Protein AF-A0A7C5XVU4-F1 (afdb_monomer_lite)

Structure (mmCIF, N/CA/C/O backbone):
data_AF-A0A7C5XVU4-F1
#
_entry.id   AF-A0A7C5XVU4-F1
#
loop_
_atom_site.group_PDB
_atom_site.id
_atom_site.type_symbol
_atom_site.label_atom_id
_atom_site.label_alt_id
_atom_site.label_comp_id
_atom_site.label_asym_id
_atom_site.label_entity_id
_atom_site.label_seq_id
_atom_site.pdbx_PDB_ins_code
_atom_site.Cartn_x
_atom_site.Cartn_y
_atom_site.Cartn_z
_atom_site.occupancy
_atom_site.B_iso_or_equiv
_atom_site.auth_seq_id
_atom_site.auth_comp_id
_atom_site.auth_asym_id
_atom_site.auth_atom_id
_atom_site.pdbx_PDB_model_num
ATOM 1 N N . MET A 1 1 ? 13.173 11.908 -59.881 1.00 44.28 1 MET A N 1
ATOM 2 C CA . MET A 1 1 ? 13.482 10.871 -58.874 1.00 44.28 1 MET A CA 1
ATOM 3 C C . MET A 1 1 ? 14.890 11.148 -58.358 1.00 44.28 1 MET A C 1
ATOM 5 O O . MET A 1 1 ? 15.838 10.911 -59.090 1.00 44.28 1 MET A O 1
ATOM 9 N N . LYS A 1 2 ? 15.032 11.804 -57.198 1.00 42.97 2 LYS A N 1
ATOM 10 C CA . LYS A 1 2 ? 16.342 12.150 -56.614 1.00 42.97 2 LYS A CA 1
ATOM 11 C C . LYS A 1 2 ? 16.671 11.102 -55.553 1.00 42.97 2 LYS A C 1
ATOM 13 O O . LYS A 1 2 ? 15.912 10.955 -54.602 1.00 42.97 2 LYS A O 1
ATOM 18 N N . ALA A 1 3 ? 17.747 10.350 -55.772 1.00 52.28 3 ALA A N 1
ATOM 19 C CA . ALA A 1 3 ? 18.236 9.349 -54.834 1.00 52.28 3 ALA A CA 1
ATOM 20 C C . ALA A 1 3 ? 18.802 10.049 -53.590 1.00 52.28 3 ALA A C 1
ATOM 22 O O . ALA A 1 3 ? 19.653 10.932 -53.706 1.00 52.28 3 ALA A O 1
ATOM 23 N N . ILE A 1 4 ? 18.299 9.674 -52.415 1.00 57.03 4 ILE A N 1
ATOM 24 C CA . ILE A 1 4 ? 18.826 10.118 -51.122 1.00 57.03 4 ILE A CA 1
ATOM 25 C C . ILE A 1 4 ? 20.087 9.283 -50.849 1.00 57.03 4 ILE A C 1
ATOM 27 O O . ILE A 1 4 ? 20.014 8.055 -50.933 1.00 57.03 4 ILE A O 1
ATOM 31 N N . PRO A 1 5 ? 21.253 9.898 -50.585 1.00 55.88 5 PRO A N 1
ATOM 32 C CA . PRO A 1 5 ? 22.498 9.160 -50.429 1.00 55.88 5 PRO A CA 1
ATOM 33 C C . PRO A 1 5 ? 22.476 8.326 -49.143 1.00 55.88 5 PRO A C 1
ATOM 35 O O . PRO A 1 5 ? 22.124 8.817 -48.071 1.00 55.88 5 PRO A O 1
ATOM 38 N N . LEU A 1 6 ? 22.900 7.065 -49.261 1.00 55.28 6 LEU A N 1
ATOM 39 C CA . LEU A 1 6 ? 22.952 6.053 -48.196 1.00 55.28 6 LEU A CA 1
ATOM 40 C C . LEU A 1 6 ? 23.707 6.524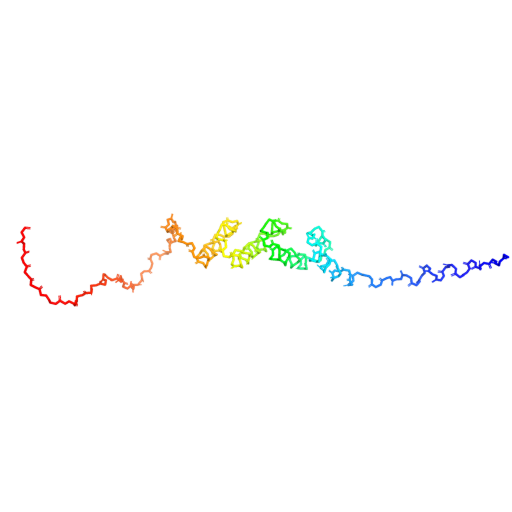 -46.930 1.00 55.28 6 LEU A C 1
ATOM 42 O O . LEU A 1 6 ? 23.483 6.010 -45.840 1.00 55.28 6 LEU A O 1
ATOM 46 N N . SER A 1 7 ? 24.572 7.536 -47.056 1.00 56.00 7 SER A N 1
ATOM 47 C CA . SER A 1 7 ? 25.318 8.155 -45.954 1.00 56.00 7 SER A CA 1
ATOM 48 C C . SER A 1 7 ? 24.452 8.981 -44.994 1.00 56.00 7 SER A C 1
ATOM 50 O O . SER A 1 7 ? 24.791 9.089 -43.819 1.00 56.00 7 SER A O 1
ATOM 52 N N . LEU A 1 8 ? 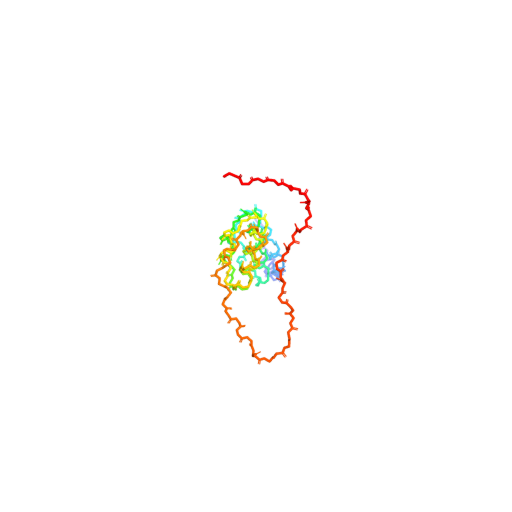23.322 9.528 -45.454 1.00 54.75 8 LEU A N 1
ATOM 53 C CA . LEU A 1 8 ? 22.393 10.306 -44.620 1.00 54.75 8 LEU A CA 1
ATOM 54 C C . LEU A 1 8 ? 21.471 9.415 -43.772 1.00 54.75 8 LEU A C 1
ATOM 56 O O . LEU A 1 8 ? 20.952 9.872 -42.759 1.00 54.75 8 LEU A O 1
ATOM 60 N N . ALA A 1 9 ? 21.308 8.140 -44.140 1.00 56.47 9 ALA A N 1
ATOM 61 C CA . ALA A 1 9 ? 20.494 7.179 -43.393 1.00 56.47 9 ALA A CA 1
ATOM 62 C C . ALA A 1 9 ? 21.191 6.660 -42.118 1.00 56.47 9 ALA A C 1
ATOM 64 O O . ALA A 1 9 ? 20.527 6.352 -41.133 1.00 56.47 9 ALA A O 1
ATOM 65 N N . LEU A 1 10 ? 22.529 6.605 -42.106 1.00 54.81 10 LEU A N 1
ATOM 66 C CA . LEU A 1 10 ? 23.313 6.103 -40.967 1.00 54.81 10 LEU A CA 1
ATOM 67 C C . LEU A 1 10 ? 23.481 7.128 -39.832 1.00 54.81 10 LEU A C 1
ATOM 69 O O . LEU A 1 10 ? 23.612 6.731 -38.678 1.00 54.81 10 LEU A O 1
ATOM 73 N N . LEU A 1 11 ? 23.409 8.433 -40.121 1.00 54.81 11 LEU A N 1
ATOM 74 C CA . LEU A 1 11 ? 23.437 9.483 -39.088 1.00 54.81 11 LEU A CA 1
ATOM 75 C C . LEU A 1 11 ? 22.157 9.521 -38.239 1.00 54.81 11 LEU A C 1
ATOM 77 O O . LEU A 1 11 ? 22.198 9.955 -37.093 1.00 54.81 11 LEU A O 1
ATOM 81 N N . VAL A 1 12 ? 21.042 9.014 -38.770 1.00 55.84 12 VAL A N 1
ATOM 82 C CA . VAL A 1 12 ? 19.784 8.858 -38.022 1.00 55.84 12 VAL A CA 1
ATOM 83 C C . VAL A 1 12 ? 19.849 7.658 -37.067 1.00 55.84 12 VAL A C 1
ATOM 85 O O . VAL A 1 12 ? 19.152 7.639 -36.061 1.00 55.84 12 VAL A O 1
ATOM 88 N N . PHE A 1 13 ? 20.730 6.686 -37.328 1.00 53.28 13 PHE A N 1
ATOM 89 C CA . PHE A 1 13 ? 20.858 5.477 -36.510 1.00 53.28 13 PHE A CA 1
ATOM 90 C C . PHE A 1 13 ? 21.720 5.659 -35.249 1.00 53.28 13 PHE A C 1
ATOM 92 O O . PHE A 1 13 ? 21.513 4.942 -34.278 1.00 53.28 13 PHE A O 1
ATOM 99 N N . PHE A 1 14 ? 22.658 6.616 -35.230 1.00 55.28 14 PHE A N 1
ATOM 100 C CA . PHE A 1 14 ? 23.590 6.812 -34.102 1.00 55.28 14 PHE A CA 1
ATOM 101 C C . PHE A 1 14 ? 23.331 8.068 -33.252 1.00 55.28 14 PHE A C 1
ATOM 103 O O . PHE A 1 14 ? 24.005 8.260 -32.244 1.00 55.28 14 PHE A O 1
ATOM 110 N N . ALA A 1 15 ? 22.350 8.904 -33.608 1.00 51.75 15 ALA A N 1
ATOM 111 C CA . ALA A 1 15 ? 21.867 9.983 -32.737 1.00 51.75 15 ALA A CA 1
ATOM 112 C C . ALA A 1 15 ? 20.716 9.539 -31.810 1.00 51.75 15 ALA A C 1
ATOM 114 O O . ALA A 1 15 ? 20.287 10.305 -30.952 1.00 51.75 15 ALA A O 1
ATOM 115 N N . GLY A 1 16 ? 20.230 8.303 -31.956 1.00 55.78 16 GLY A N 1
ATOM 116 C CA . GLY A 1 16 ? 19.210 7.704 -31.096 1.00 55.78 16 GLY A CA 1
ATOM 117 C C . GLY A 1 16 ? 19.789 7.050 -29.840 1.00 55.78 16 GLY A C 1
ATOM 118 O O . GLY A 1 16 ? 19.481 5.897 -29.571 1.00 55.78 16 GLY A O 1
ATOM 119 N N . CYS A 1 17 ? 20.638 7.745 -29.080 1.00 52.94 17 CYS A N 1
ATOM 120 C CA . CYS A 1 17 ? 20.795 7.422 -27.660 1.00 52.94 17 CYS A CA 1
ATOM 121 C C . CYS A 1 17 ? 19.643 8.121 -26.946 1.00 52.94 17 CYS A C 1
ATOM 123 O O . CYS A 1 17 ? 19.723 9.316 -26.656 1.00 52.94 17 CYS A O 1
ATOM 125 N N . THR A 1 18 ? 18.533 7.414 -26.766 1.00 53.50 18 THR A N 1
ATOM 126 C CA . THR A 1 18 ? 17.349 7.996 -26.157 1.00 53.50 18 THR A CA 1
ATOM 127 C C . THR A 1 18 ? 17.584 8.240 -24.669 1.00 53.50 18 THR A C 1
ATOM 129 O O . THR A 1 18 ? 17.989 7.362 -23.913 1.00 53.50 18 THR A O 1
ATOM 132 N N . ALA A 1 19 ? 17.332 9.476 -24.245 1.00 53.28 19 ALA A N 1
ATOM 133 C CA . ALA A 1 19 ? 17.227 9.885 -22.849 1.00 53.28 19 ALA A CA 1
ATOM 134 C C . ALA A 1 19 ? 15.878 9.435 -22.236 1.00 53.28 19 ALA A C 1
ATOM 136 O O . ALA A 1 19 ? 15.245 10.191 -21.508 1.00 53.28 19 ALA A O 1
ATOM 137 N N . GLU A 1 20 ? 15.389 8.238 -22.575 1.00 55.12 20 GLU A N 1
ATOM 138 C CA . GLU A 1 20 ? 13.983 7.854 -22.364 1.00 55.12 20 GLU A CA 1
ATOM 139 C C . GLU A 1 20 ? 13.689 7.258 -20.977 1.00 55.12 20 GLU A C 1
ATOM 141 O O . GLU A 1 20 ? 12.578 7.408 -20.483 1.00 55.12 20 GLU A O 1
ATOM 146 N N . ASP A 1 21 ? 14.646 6.652 -20.271 1.00 53.62 21 ASP A N 1
ATOM 147 C CA . ASP A 1 21 ? 14.307 5.866 -19.069 1.00 53.62 21 ASP A CA 1
ATOM 148 C C . ASP A 1 21 ? 13.842 6.696 -17.855 1.00 53.62 21 ASP A C 1
ATOM 150 O O . ASP A 1 21 ? 13.078 6.202 -17.023 1.00 53.62 21 ASP A O 1
ATOM 154 N N . PHE A 1 22 ? 14.246 7.967 -17.737 1.00 51.94 22 PHE A N 1
ATOM 155 C CA . PHE A 1 22 ? 13.903 8.792 -16.565 1.00 51.94 22 PHE A CA 1
ATOM 156 C C . PHE A 1 22 ? 12.583 9.570 -16.721 1.00 51.94 22 PHE A C 1
ATOM 158 O O . PHE A 1 22 ? 11.895 9.818 -15.730 1.00 51.94 22 PHE A O 1
ATOM 165 N N . GLU A 1 23 ? 12.178 9.911 -17.950 1.00 56.97 23 GLU A N 1
ATOM 166 C CA . GLU A 1 23 ? 10.875 10.544 -18.229 1.00 56.97 23 GLU A CA 1
ATOM 167 C C . GLU A 1 23 ? 9.714 9.532 -18.187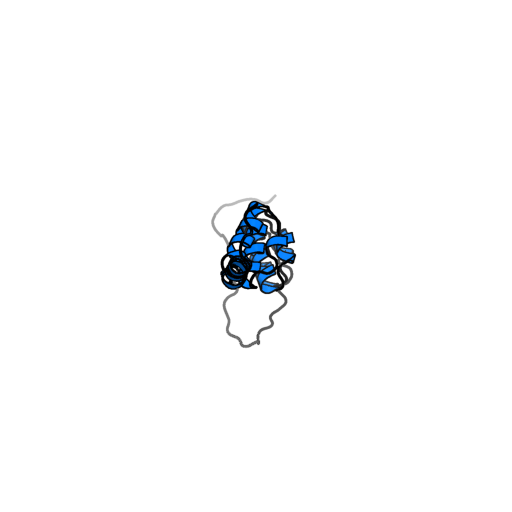 1.00 56.97 23 GLU A C 1
ATOM 169 O O . GLU A 1 23 ? 8.569 9.888 -17.884 1.00 56.97 23 GLU A O 1
ATOM 174 N N . ASN A 1 24 ? 10.011 8.252 -18.418 1.00 62.22 24 ASN A N 1
ATOM 175 C CA . ASN A 1 24 ? 9.007 7.201 -18.557 1.00 62.22 24 ASN A CA 1
ATOM 176 C C . ASN A 1 24 ? 8.262 6.874 -17.255 1.00 62.22 24 ASN A C 1
ATOM 178 O O . ASN A 1 24 ? 7.045 6.694 -17.295 1.00 62.22 24 ASN A O 1
ATOM 182 N N . ASN A 1 25 ? 8.933 6.857 -16.096 1.00 70.12 25 ASN A N 1
ATOM 183 C CA . ASN A 1 25 ? 8.276 6.528 -14.821 1.00 70.12 25 ASN A CA 1
ATOM 184 C C . ASN A 1 25 ? 7.233 7.579 -14.417 1.00 70.12 25 ASN A C 1
ATOM 186 O O . ASN A 1 25 ? 6.136 7.229 -13.986 1.00 70.12 25 ASN A O 1
ATOM 190 N N . ASN A 1 26 ? 7.539 8.867 -14.607 1.00 81.62 26 ASN A N 1
ATOM 191 C CA . ASN A 1 26 ? 6.586 9.940 -14.320 1.00 81.62 26 ASN A CA 1
ATOM 192 C C . ASN A 1 26 ? 5.402 9.898 -15.298 1.00 81.62 26 ASN A C 1
ATOM 194 O O . ASN A 1 26 ? 4.251 10.075 -14.900 1.00 81.62 26 ASN A O 1
ATOM 198 N N . LYS A 1 27 ? 5.656 9.613 -16.580 1.00 88.50 27 LYS A N 1
ATOM 199 C CA . LYS A 1 27 ? 4.580 9.448 -17.561 1.00 88.50 27 LYS A CA 1
ATOM 200 C C . LYS A 1 27 ? 3.678 8.262 -17.215 1.00 88.50 27 LYS A C 1
ATOM 202 O O . LYS A 1 27 ? 2.465 8.431 -17.177 1.00 88.50 27 LYS A O 1
ATOM 207 N N . ALA A 1 28 ? 4.252 7.095 -16.932 1.00 89.50 28 ALA A N 1
ATOM 208 C CA . ALA A 1 28 ? 3.497 5.896 -16.578 1.00 89.50 28 ALA A CA 1
ATOM 209 C C . ALA A 1 28 ? 2.661 6.102 -15.303 1.00 89.50 28 ALA A C 1
ATOM 211 O O . ALA A 1 28 ? 1.506 5.686 -15.260 1.00 89.50 28 ALA A O 1
ATOM 212 N N . PHE A 1 29 ? 3.193 6.829 -14.316 1.00 92.44 29 PHE A N 1
ATOM 213 C CA . PHE A 1 29 ? 2.478 7.181 -13.088 1.00 92.44 29 PHE A CA 1
ATOM 214 C C . PHE A 1 29 ? 1.253 8.059 -13.378 1.00 92.44 29 PHE A C 1
ATOM 216 O O . PHE A 1 29 ? 0.139 7.750 -12.959 1.00 92.44 29 PHE A O 1
ATOM 223 N N . ASN A 1 30 ? 1.433 9.130 -14.155 1.00 92.31 30 ASN A N 1
ATOM 224 C CA . ASN A 1 30 ? 0.326 10.013 -14.532 1.00 92.31 30 ASN A CA 1
ATOM 225 C C . ASN A 1 30 ? -0.695 9.309 -15.441 1.00 92.31 30 ASN A C 1
ATOM 227 O O . ASN A 1 30 ? -1.901 9.545 -15.330 1.00 92.31 30 ASN A O 1
ATOM 231 N N . ASP A 1 31 ? -0.237 8.424 -16.326 1.00 93.44 31 ASP A N 1
ATOM 232 C CA . ASP A 1 31 ? -1.111 7.612 -17.169 1.00 93.44 31 ASP A CA 1
ATOM 233 C C . ASP A 1 31 ? -1.949 6.639 -16.328 1.00 93.44 31 ASP A C 1
ATOM 235 O O . ASP A 1 31 ? -3.132 6.476 -16.621 1.00 93.44 31 ASP A O 1
ATOM 239 N N . ALA A 1 32 ? -1.370 6.022 -15.290 1.00 94.81 32 ALA A N 1
ATOM 240 C CA . ALA A 1 32 ? -2.085 5.140 -14.364 1.00 94.81 32 ALA A CA 1
ATOM 241 C C . ALA A 1 32 ? -3.239 5.880 -13.675 1.00 94.81 32 ALA A C 1
ATOM 243 O O . ALA A 1 32 ? -4.380 5.419 -13.714 1.00 94.81 32 ALA A O 1
ATOM 244 N N . LEU A 1 33 ? -2.963 7.067 -13.123 1.00 94.88 33 LEU A N 1
ATOM 245 C CA . LEU A 1 33 ? -3.960 7.880 -12.421 1.00 94.88 33 LEU A CA 1
ATOM 246 C C . LEU A 1 33 ? -5.028 8.446 -13.358 1.00 94.88 33 LEU A C 1
ATOM 248 O O . LEU A 1 33 ? -6.215 8.391 -13.052 1.00 94.88 33 LEU A O 1
ATOM 252 N N . SER A 1 34 ? -4.639 8.978 -14.516 1.00 95.25 34 SER A N 1
ATOM 253 C CA . SER A 1 34 ? -5.602 9.563 -15.461 1.00 95.25 34 SER A CA 1
ATOM 254 C C . SER A 1 34 ? -6.521 8.525 -16.107 1.00 95.25 34 SER A C 1
ATOM 256 O O . SER A 1 34 ? -7.631 8.865 -16.515 1.00 95.25 34 SER A O 1
ATOM 258 N N . GLN A 1 35 ? -6.074 7.271 -16.203 1.00 95.50 35 GLN A N 1
ATOM 259 C CA . GLN A 1 35 ? -6.815 6.192 -16.864 1.00 95.50 35 GLN A CA 1
ATOM 260 C C . GLN A 1 35 ? -7.425 5.193 -15.883 1.00 95.50 35 GLN A C 1
ATOM 262 O O . GLN A 1 35 ? -8.140 4.297 -16.323 1.00 95.50 35 GLN A O 1
ATOM 267 N N . ASN A 1 36 ? -7.187 5.360 -14.580 1.00 95.81 36 ASN A N 1
ATOM 268 C CA . ASN A 1 36 ? -7.587 4.409 -13.546 1.00 95.81 36 ASN A CA 1
ATOM 269 C C . ASN A 1 36 ? -7.094 2.974 -13.833 1.00 95.81 36 ASN A C 1
ATOM 271 O O . ASN A 1 36 ? -7.831 2.010 -13.646 1.00 95.81 36 ASN A O 1
ATOM 275 N N . ASP A 1 37 ? -5.867 2.837 -14.351 1.00 95.44 37 ASP A N 1
ATOM 276 C CA . ASP A 1 37 ? -5.314 1.551 -14.793 1.00 95.44 37 ASP A CA 1
ATOM 277 C C . ASP A 1 37 ? -4.104 1.144 -13.932 1.00 95.44 37 ASP A C 1
ATOM 279 O O . ASP A 1 37 ? -2.999 1.661 -14.147 1.00 95.44 37 ASP A O 1
ATOM 283 N N . PRO A 1 38 ? -4.275 0.202 -12.983 1.00 93.38 38 PRO A N 1
ATOM 284 C CA . PRO A 1 38 ? -3.191 -0.254 -12.114 1.00 93.38 38 PRO A CA 1
ATOM 285 C C . PRO A 1 38 ? -2.073 -0.962 -12.883 1.00 93.38 38 PRO A C 1
ATOM 287 O O . PRO A 1 38 ? -0.919 -0.931 -12.457 1.00 93.38 38 PRO A O 1
ATOM 290 N N . SER A 1 39 ? -2.366 -1.539 -14.053 1.00 93.94 39 SER A N 1
ATOM 291 C CA . SER A 1 39 ? -1.373 -2.248 -14.875 1.00 93.94 39 SER A CA 1
ATOM 292 C C . SER A 1 39 ? -0.232 -1.331 -15.315 1.00 93.94 39 SER A C 1
ATOM 294 O O . SER A 1 39 ? 0.864 -1.795 -15.622 1.00 93.94 39 SER A O 1
ATOM 296 N N . LYS A 1 40 ? -0.467 -0.015 -15.336 1.00 94.00 40 LYS A N 1
ATOM 297 C CA . LYS A 1 40 ? 0.532 0.990 -15.714 1.00 94.00 40 LYS A CA 1
ATOM 298 C C . LYS A 1 40 ? 1.539 1.306 -14.618 1.00 94.00 40 LYS A C 1
ATOM 300 O O . LYS A 1 40 ? 2.570 1.894 -14.922 1.00 94.00 40 LYS A O 1
ATOM 305 N N . CYS A 1 41 ? 1.272 0.903 -13.377 1.00 93.38 41 CYS A N 1
ATOM 306 C CA . CYS A 1 41 ? 2.240 0.994 -12.286 1.00 93.38 41 CYS A CA 1
ATOM 307 C C . CYS A 1 41 ? 3.369 -0.050 -12.421 1.00 93.38 41 CYS A C 1
ATOM 309 O O . CYS A 1 41 ? 4.403 0.062 -11.760 1.00 93.38 41 CYS A O 1
ATOM 311 N N . LEU A 1 42 ? 3.192 -1.061 -13.282 1.00 91.06 42 LEU A N 1
ATOM 312 C CA . LEU A 1 42 ? 4.179 -2.113 -13.520 1.00 91.06 42 LEU A CA 1
ATOM 313 C C . LEU A 1 42 ? 5.440 -1.572 -14.209 1.00 91.06 42 LEU A C 1
ATOM 315 O O . LEU A 1 42 ? 5.379 -0.724 -15.095 1.00 91.06 42 LEU A O 1
ATOM 319 N N . GLY A 1 43 ? 6.598 -2.116 -13.828 1.00 86.56 43 GLY A N 1
ATOM 320 C CA . GLY A 1 43 ? 7.893 -1.777 -14.434 1.00 86.56 43 GLY A CA 1
ATOM 321 C C . GLY A 1 43 ? 8.568 -0.524 -13.867 1.00 86.56 43 GLY A C 1
ATOM 322 O O . GLY A 1 43 ? 9.670 -0.190 -14.294 1.00 86.56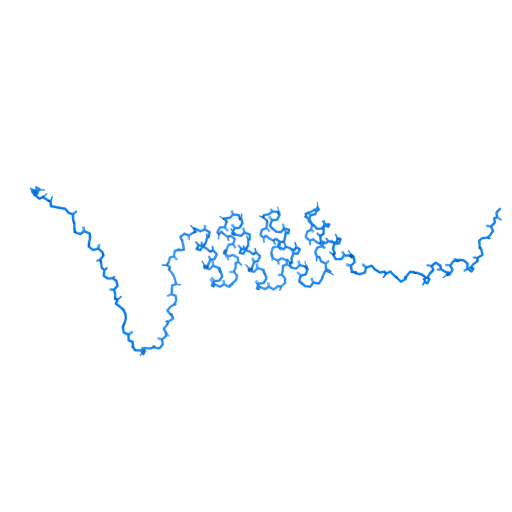 43 GLY A O 1
ATOM 323 N N . MET A 1 44 ? 7.949 0.145 -12.891 1.00 88.75 44 MET A N 1
ATOM 324 C CA . MET A 1 44 ? 8.569 1.241 -12.146 1.00 88.75 44 MET A CA 1
ATOM 325 C C . MET A 1 44 ? 9.548 0.728 -11.079 1.00 88.75 44 MET A C 1
ATOM 327 O O . MET A 1 44 ? 9.590 -0.458 -10.753 1.00 88.75 44 MET A O 1
ATOM 331 N N . THR A 1 45 ? 10.314 1.644 -10.477 1.00 89.88 45 THR A N 1
ATOM 332 C CA . THR A 1 45 ? 11.085 1.324 -9.263 1.00 89.88 45 THR A CA 1
ATOM 333 C C . THR A 1 45 ? 10.149 0.934 -8.117 1.00 89.88 45 THR A C 1
ATOM 335 O O . THR A 1 45 ? 9.025 1.427 -8.058 1.00 89.88 45 THR A O 1
ATOM 338 N N . GLU A 1 46 ? 10.615 0.099 -7.185 1.00 88.06 46 GLU A N 1
ATOM 339 C CA . GLU A 1 46 ? 9.814 -0.416 -6.061 1.00 88.06 46 GLU A CA 1
ATOM 340 C C . GLU A 1 46 ? 9.048 0.691 -5.313 1.00 88.06 46 GLU A C 1
ATOM 342 O O . GLU A 1 46 ? 7.833 0.602 -5.135 1.00 88.06 46 GLU A O 1
ATOM 347 N N . ASN A 1 47 ? 9.732 1.788 -4.971 1.00 89.81 47 ASN A N 1
ATOM 348 C CA . ASN A 1 47 ? 9.121 2.923 -4.277 1.00 89.81 47 ASN A CA 1
ATOM 349 C C . ASN A 1 47 ? 8.070 3.639 -5.135 1.00 89.81 47 ASN A C 1
ATOM 351 O O . ASN A 1 47 ? 7.001 3.989 -4.641 1.00 89.81 47 ASN A O 1
ATOM 355 N N . THR A 1 48 ? 8.354 3.874 -6.420 1.00 91.06 48 THR A N 1
ATOM 356 C CA . THR A 1 48 ? 7.406 4.546 -7.323 1.00 91.06 48 THR A CA 1
ATOM 357 C C . THR A 1 48 ? 6.185 3.670 -7.598 1.00 91.06 48 THR A C 1
ATOM 359 O O . THR A 1 48 ? 5.069 4.178 -7.626 1.00 91.06 48 THR A O 1
ATOM 362 N N . MET A 1 49 ? 6.385 2.361 -7.748 1.00 92.69 49 MET A N 1
ATOM 363 C CA . MET A 1 49 ? 5.321 1.381 -7.946 1.00 92.69 49 MET A CA 1
ATOM 364 C C . MET A 1 49 ? 4.374 1.349 -6.741 1.00 92.69 49 MET A C 1
ATOM 366 O O . MET A 1 49 ? 3.161 1.444 -6.917 1.00 92.69 49 MET A O 1
ATOM 370 N N . TYR A 1 50 ? 4.921 1.288 -5.522 1.00 94.69 50 TYR A N 1
ATOM 371 C CA . TYR A 1 50 ? 4.136 1.383 -4.290 1.00 94.69 50 TYR A CA 1
ATOM 372 C C . TYR A 1 50 ? 3.289 2.663 -4.248 1.00 94.69 50 TYR A C 1
ATOM 374 O O . TYR A 1 50 ? 2.075 2.594 -4.051 1.00 94.69 50 TYR A O 1
ATOM 382 N N . LEU A 1 51 ? 3.910 3.825 -4.487 1.00 94.31 51 LEU A N 1
ATOM 383 C CA . LEU A 1 51 ? 3.207 5.111 -4.493 1.00 94.31 51 LEU A CA 1
ATOM 384 C C . LEU A 1 51 ? 2.116 5.165 -5.572 1.00 94.31 51 LEU A C 1
ATOM 386 O O . LEU A 1 51 ? 1.069 5.765 -5.347 1.00 94.31 51 LEU A O 1
ATOM 390 N N . CYS A 1 52 ? 2.349 4.534 -6.725 1.00 96.25 52 CYS A N 1
ATOM 391 C CA . CYS A 1 52 ? 1.392 4.466 -7.827 1.00 96.25 52 CYS A CA 1
ATOM 392 C C . CYS A 1 52 ? 0.140 3.682 -7.424 1.00 96.25 52 CYS A C 1
ATOM 394 O O . CYS A 1 52 ? -0.966 4.217 -7.506 1.00 96.25 52 CYS A O 1
ATOM 396 N N . TYR A 1 53 ? 0.313 2.463 -6.903 1.00 96.81 53 TYR A N 1
ATOM 397 C CA . TYR A 1 53 ? -0.808 1.656 -6.420 1.00 96.81 53 TYR A CA 1
ATOM 398 C C . TYR A 1 53 ? -1.550 2.338 -5.273 1.00 96.81 53 TYR A C 1
ATOM 400 O O . TYR A 1 53 ? -2.774 2.410 -5.309 1.00 96.81 53 TYR A O 1
ATOM 408 N N . GLN A 1 54 ? -0.836 2.904 -4.296 1.00 96.06 54 GLN A N 1
ATOM 409 C CA . GLN A 1 54 ? -1.466 3.600 -3.174 1.00 96.06 54 GLN A CA 1
ATOM 410 C C . GLN A 1 54 ? -2.302 4.804 -3.637 1.00 96.06 54 GLN A C 1
ATOM 412 O O . GLN A 1 54 ? -3.436 4.977 -3.190 1.00 96.06 54 GLN A O 1
ATOM 417 N N . ALA A 1 55 ? -1.763 5.636 -4.534 1.00 96.31 55 ALA A N 1
ATOM 418 C CA . ALA A 1 55 ? -2.474 6.802 -5.053 1.00 96.31 55 ALA A CA 1
ATOM 419 C C . ALA A 1 55 ? -3.731 6.395 -5.833 1.00 96.31 55 ALA A C 1
ATOM 421 O O . ALA A 1 55 ? -4.789 7.003 -5.662 1.00 96.31 55 ALA A O 1
ATOM 422 N N . LEU A 1 56 ? -3.634 5.337 -6.638 1.00 97.12 56 LEU A N 1
ATOM 423 C CA . LEU A 1 56 ? -4.758 4.805 -7.396 1.00 97.12 56 LEU A CA 1
ATOM 424 C C . LEU A 1 56 ? -5.841 4.222 -6.480 1.00 97.12 56 LEU A C 1
ATOM 426 O O . LEU A 1 56 ? -7.018 4.526 -6.650 1.00 97.12 56 LEU A O 1
ATOM 430 N N . ALA A 1 57 ? -5.435 3.457 -5.467 1.00 96.81 57 ALA A N 1
ATOM 431 C CA . ALA A 1 57 ? -6.326 2.872 -4.475 1.00 96.81 57 ALA A CA 1
ATOM 432 C C . ALA A 1 57 ? -7.100 3.943 -3.689 1.00 96.81 57 ALA A C 1
ATOM 434 O O . ALA A 1 57 ? -8.292 3.791 -3.435 1.00 96.81 57 ALA A O 1
ATOM 435 N N . LEU A 1 58 ? -6.462 5.076 -3.377 1.00 95.94 58 LEU A N 1
ATOM 436 C CA . LEU A 1 58 ? -7.136 6.228 -2.771 1.00 95.94 58 LEU A CA 1
ATOM 437 C C . LEU A 1 58 ? -8.065 6.955 -3.744 1.00 95.94 58 LEU A C 1
ATOM 439 O O . LEU A 1 58 ? -9.184 7.302 -3.370 1.00 95.94 58 LEU A O 1
ATOM 443 N N . GLN A 1 59 ? -7.620 7.179 -4.981 1.00 95.75 59 GLN A N 1
ATOM 444 C CA . GLN A 1 59 ? -8.413 7.859 -6.006 1.00 95.75 59 GLN A CA 1
ATOM 445 C C . GLN A 1 59 ? -9.687 7.078 -6.349 1.00 95.75 59 GLN A C 1
ATOM 447 O O . GLN A 1 59 ? -10.753 7.671 -6.512 1.00 95.75 59 GLN A O 1
ATOM 452 N N . MET A 1 60 ? -9.571 5.756 -6.451 1.00 95.50 60 MET A N 1
ATOM 453 C CA . MET A 1 60 ? -10.677 4.854 -6.769 1.00 95.50 60 MET A CA 1
ATOM 454 C C . MET A 1 60 ? -11.457 4.411 -5.527 1.00 95.50 60 MET A C 1
ATOM 456 O O . MET A 1 60 ? -12.523 3.822 -5.672 1.00 95.50 60 MET A O 1
ATOM 460 N N . GLN A 1 61 ? -10.941 4.704 -4.326 1.00 95.06 61 GLN A N 1
ATOM 461 C CA . GLN A 1 61 ? -11.435 4.169 -3.052 1.00 95.06 61 GLN A CA 1
ATOM 462 C C . GLN A 1 61 ? -11.546 2.636 -3.067 1.00 95.06 61 GLN A C 1
ATOM 464 O O . GLN A 1 61 ? -12.449 2.060 -2.462 1.00 95.06 61 GLN A O 1
ATOM 469 N N . ASP A 1 62 ? -10.621 1.988 -3.773 1.00 96.38 62 ASP A N 1
ATOM 470 C CA . ASP A 1 62 ? -10.627 0.553 -4.018 1.00 96.38 62 ASP A CA 1
ATOM 471 C C . ASP A 1 62 ? -9.461 -0.112 -3.268 1.00 96.38 62 ASP A C 1
ATOM 473 O O . ASP A 1 62 ? -8.305 -0.004 -3.695 1.00 96.38 62 ASP A O 1
ATOM 477 N N . PRO A 1 63 ? -9.732 -0.784 -2.135 1.00 95.50 63 PRO A N 1
ATOM 478 C CA . PRO A 1 63 ? -8.702 -1.464 -1.368 1.00 95.50 63 PRO A CA 1
ATOM 479 C C . PRO A 1 63 ? -8.101 -2.669 -2.098 1.00 95.50 63 PRO A C 1
ATOM 481 O O . PRO A 1 63 ? -6.988 -3.056 -1.752 1.00 95.50 63 PRO A O 1
ATOM 484 N N . ASP A 1 64 ? -8.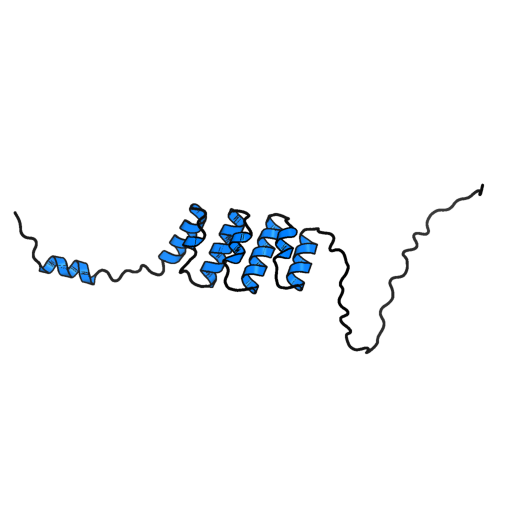754 -3.239 -3.114 1.00 96.50 64 ASP A N 1
ATOM 485 C CA . ASP A 1 64 ? -8.225 -4.403 -3.842 1.00 96.50 64 ASP A CA 1
ATOM 486 C C . ASP A 1 64 ? -6.941 -4.061 -4.611 1.00 96.50 64 ASP A C 1
ATOM 488 O O . ASP A 1 64 ? -6.078 -4.912 -4.826 1.00 96.50 64 ASP A O 1
ATOM 492 N N . ILE A 1 65 ? -6.732 -2.783 -4.934 1.00 96.69 65 ILE A N 1
ATOM 493 C CA . ILE A 1 65 ? -5.490 -2.304 -5.551 1.00 96.69 65 ILE A CA 1
ATOM 494 C C . ILE A 1 65 ? -4.288 -2.471 -4.602 1.00 96.69 65 ILE A C 1
ATOM 496 O O . ILE A 1 65 ? -3.171 -2.714 -5.063 1.00 96.69 65 ILE A O 1
ATOM 500 N N . CYS A 1 66 ? -4.489 -2.411 -3.279 1.00 96.56 66 CYS A N 1
ATOM 501 C CA . CYS A 1 66 ? -3.409 -2.633 -2.313 1.00 96.56 66 CYS A CA 1
ATOM 502 C C . CYS A 1 66 ? -2.877 -4.076 -2.325 1.00 96.56 66 CYS A C 1
ATOM 504 O O . CYS A 1 66 ? -1.731 -4.283 -1.927 1.00 96.56 66 CYS A O 1
ATOM 506 N N . ASP A 1 67 ? -3.651 -5.059 -2.809 1.00 95.38 67 ASP A N 1
ATOM 507 C CA . ASP A 1 67 ? -3.184 -6.451 -2.946 1.00 95.38 67 ASP A CA 1
ATOM 508 C C . ASP A 1 67 ? -2.084 -6.593 -4.011 1.00 95.38 67 ASP A C 1
ATOM 510 O O . ASP A 1 67 ? -1.348 -7.579 -4.026 1.00 95.38 67 ASP A O 1
ATOM 514 N N . MET A 1 68 ? -1.954 -5.614 -4.913 1.00 94.44 68 MET A N 1
ATOM 515 C CA . MET A 1 68 ? -0.928 -5.612 -5.963 1.00 94.44 68 MET A CA 1
ATOM 516 C C . MET A 1 68 ? 0.455 -5.192 -5.441 1.00 94.44 68 MET A C 1
ATOM 518 O O . MET A 1 68 ? 1.449 -5.262 -6.170 1.00 94.44 68 MET A O 1
ATOM 522 N N . ILE A 1 69 ? 0.537 -4.748 -4.185 1.00 94.38 69 ILE A N 1
ATOM 523 C CA . ILE A 1 69 ? 1.778 -4.324 -3.542 1.00 94.38 69 ILE A CA 1
ATOM 524 C C . ILE A 1 69 ? 2.534 -5.556 -3.031 1.00 94.38 69 ILE A C 1
ATOM 526 O O . ILE A 1 69 ? 2.013 -6.360 -2.265 1.00 94.38 69 ILE A O 1
ATOM 530 N N . GLY A 1 70 ? 3.800 -5.689 -3.429 1.00 88.62 70 GLY A N 1
ATOM 531 C CA . GLY A 1 70 ? 4.576 -6.914 -3.207 1.00 88.62 70 GLY A CA 1
ATOM 532 C C . GLY A 1 70 ? 5.034 -7.175 -1.768 1.00 88.62 70 GLY A C 1
ATOM 533 O O . GLY A 1 70 ? 5.479 -8.284 -1.477 1.00 88.62 70 GLY A O 1
ATOM 534 N N . THR A 1 71 ? 4.957 -6.192 -0.865 1.00 92.00 71 THR A N 1
ATOM 535 C CA . THR A 1 71 ? 5.397 -6.355 0.529 1.00 92.00 71 THR A CA 1
ATOM 536 C C . THR A 1 71 ? 4.247 -6.148 1.508 1.00 92.00 71 THR A C 1
ATOM 538 O O . THR A 1 71 ? 3.474 -5.196 1.391 1.00 92.00 71 THR A O 1
ATOM 541 N N . TYR A 1 72 ? 4.167 -7.017 2.523 1.00 92.50 72 TYR A N 1
ATOM 542 C CA . TYR A 1 72 ? 3.128 -6.934 3.553 1.00 92.50 72 TYR A CA 1
ATOM 543 C C . TYR A 1 72 ? 3.129 -5.579 4.259 1.00 92.50 72 TYR A C 1
ATOM 545 O O . TYR A 1 72 ? 2.071 -4.997 4.457 1.00 92.50 72 TYR A O 1
ATOM 553 N N . GLU A 1 73 ? 4.307 -5.029 4.571 1.00 93.81 73 GLU A N 1
ATOM 554 C CA . GLU A 1 73 ? 4.423 -3.745 5.264 1.00 93.81 73 GLU A CA 1
ATOM 555 C C . GLU A 1 73 ? 3.801 -2.584 4.478 1.00 93.81 73 GLU A C 1
ATOM 557 O O . GLU A 1 73 ? 3.081 -1.765 5.060 1.00 93.81 73 GLU A O 1
ATOM 562 N N . GLN A 1 74 ? 4.062 -2.526 3.171 1.00 95.06 74 GLN A N 1
ATOM 563 C CA . GLN A 1 74 ? 3.515 -1.503 2.287 1.00 95.06 74 GLN A CA 1
ATOM 564 C C . GLN A 1 74 ? 2.024 -1.741 2.006 1.00 95.06 74 GLN A C 1
ATOM 566 O O . GLN A 1 74 ? 1.252 -0.783 1.996 1.00 95.06 74 GLN A O 1
ATOM 571 N N . SER A 1 75 ? 1.596 -2.997 1.834 1.00 95.69 75 SER A N 1
ATOM 572 C CA . SER A 1 75 ? 0.173 -3.327 1.659 1.00 95.69 75 SER A CA 1
ATOM 573 C C . SER A 1 75 ? -0.645 -2.946 2.900 1.00 95.69 75 SER A C 1
ATOM 575 O O . SER A 1 75 ? -1.670 -2.280 2.782 1.00 95.69 75 SER A O 1
ATOM 577 N N . ASP A 1 76 ? -0.129 -3.234 4.100 1.00 97.00 76 ASP A N 1
ATOM 578 C CA . ASP A 1 76 ? -0.747 -2.881 5.378 1.00 97.00 76 ASP A CA 1
ATOM 579 C C . ASP A 1 76 ? -0.900 -1.360 5.513 1.00 97.00 76 ASP A C 1
ATOM 581 O O . ASP A 1 76 ? -1.945 -0.872 5.947 1.00 97.00 76 ASP A O 1
ATOM 585 N N . ALA A 1 77 ? 0.127 -0.598 5.117 1.00 95.69 77 ALA A N 1
ATOM 586 C CA . ALA A 1 77 ? 0.069 0.863 5.098 1.00 95.69 77 ALA A CA 1
ATOM 587 C C . ALA A 1 77 ? -0.959 1.389 4.079 1.00 95.69 77 ALA A C 1
ATOM 589 O O . ALA A 1 77 ? -1.692 2.338 4.369 1.00 95.69 77 ALA A O 1
ATOM 590 N N . CYS A 1 78 ? -1.052 0.762 2.905 1.00 97.56 78 CYS A N 1
ATOM 591 C CA . CYS A 1 78 ? -2.055 1.079 1.889 1.00 97.56 78 CYS A CA 1
ATOM 592 C C . CYS A 1 78 ? -3.483 0.845 2.413 1.00 97.56 78 CYS A C 1
ATOM 594 O O . CYS A 1 78 ? -4.286 1.783 2.410 1.00 97.56 78 CYS A O 1
ATOM 596 N N . PHE A 1 79 ? -3.774 -0.338 2.973 1.00 97.62 79 PHE A N 1
ATOM 597 C CA . PHE A 1 79 ? -5.073 -0.646 3.585 1.00 97.62 79 PHE A CA 1
ATOM 598 C C . PHE A 1 79 ? -5.427 0.327 4.700 1.00 97.62 79 PHE A C 1
ATOM 600 O O . PHE A 1 79 ? -6.544 0.838 4.731 1.00 97.62 79 PHE A O 1
ATOM 607 N N . GLN A 1 80 ? -4.475 0.626 5.587 1.00 95.88 80 GLN A N 1
ATOM 608 C CA . GLN A 1 80 ? -4.686 1.594 6.659 1.00 95.88 80 GLN A CA 1
ATOM 609 C C . GLN A 1 80 ? -5.056 2.973 6.100 1.00 95.88 80 GLN A C 1
ATOM 611 O O . GLN A 1 80 ? -5.996 3.600 6.582 1.00 95.88 80 GLN A O 1
ATOM 616 N N . THR A 1 81 ? -4.356 3.438 5.064 1.00 95.69 81 THR A N 1
ATOM 617 C CA . THR A 1 81 ? -4.613 4.754 4.460 1.00 95.69 81 THR A CA 1
ATOM 618 C C . THR A 1 81 ? -6.016 4.820 3.851 1.00 95.69 81 THR A C 1
ATOM 620 O O . THR A 1 81 ? -6.731 5.801 4.057 1.00 95.69 81 THR A O 1
ATOM 623 N N . ILE A 1 82 ? -6.447 3.764 3.155 1.00 96.56 82 ILE A N 1
ATOM 624 C CA . ILE A 1 82 ? -7.790 3.691 2.560 1.00 96.56 82 ILE A CA 1
ATOM 625 C C . ILE A 1 82 ? -8.861 3.587 3.636 1.00 96.56 82 ILE A C 1
ATOM 627 O O . ILE A 1 82 ? -9.850 4.315 3.568 1.00 96.56 82 ILE A O 1
ATOM 631 N N . ALA A 1 83 ? -8.664 2.733 4.641 1.00 95.56 83 ALA A N 1
ATOM 632 C CA . ALA A 1 83 ? -9.597 2.569 5.750 1.00 95.56 83 ALA A CA 1
ATOM 633 C C . ALA A 1 83 ? -9.857 3.904 6.458 1.00 95.56 83 ALA A C 1
ATOM 635 O O . ALA A 1 83 ? -11.007 4.265 6.691 1.00 95.56 83 ALA A O 1
ATOM 636 N N . LEU A 1 84 ? -8.800 4.679 6.716 1.00 92.94 84 LEU A N 1
ATOM 637 C CA . LEU A 1 84 ? -8.901 6.007 7.321 1.00 92.94 84 LEU A CA 1
ATOM 638 C C . LEU A 1 84 ? -9.548 7.031 6.382 1.00 92.94 84 LEU A C 1
ATOM 640 O O . LEU A 1 84 ? -10.392 7.811 6.814 1.00 92.94 84 LEU A O 1
ATOM 644 N N . SER A 1 85 ? -9.186 7.026 5.097 1.00 93.62 85 SER A N 1
ATOM 645 C CA . SER A 1 85 ? -9.731 7.977 4.120 1.00 93.62 85 SER A CA 1
ATOM 646 C C . SER A 1 85 ? -11.209 7.736 3.804 1.00 93.62 85 SER A C 1
ATOM 648 O O . SER A 1 85 ? -11.914 8.677 3.444 1.00 93.62 85 SER A O 1
ATOM 650 N N . THR A 1 86 ? -11.667 6.488 3.883 1.00 92.12 86 THR A N 1
ATOM 651 C CA . THR A 1 86 ? -13.057 6.085 3.598 1.00 92.12 86 THR A CA 1
ATOM 652 C C . THR A 1 86 ? -13.884 5.890 4.867 1.00 92.12 86 THR A C 1
ATOM 654 O O . THR A 1 86 ? -15.089 5.666 4.781 1.00 92.12 86 THR A O 1
ATOM 657 N N . ASN A 1 87 ? -13.243 5.978 6.037 1.00 90.69 87 ASN A N 1
ATOM 658 C CA . ASN A 1 87 ? -13.792 5.583 7.331 1.00 90.69 87 ASN A CA 1
ATOM 659 C C . ASN A 1 87 ? -14.409 4.169 7.307 1.00 90.69 87 ASN A C 1
ATOM 661 O O . ASN A 1 87 ? -15.451 3.914 7.910 1.00 90.69 87 ASN A O 1
ATOM 665 N N . ASN A 1 88 ? -13.783 3.260 6.554 1.00 92.12 88 ASN A N 1
ATOM 666 C CA . ASN A 1 88 ? -14.241 1.890 6.378 1.00 92.12 88 ASN A CA 1
ATOM 667 C C . ASN A 1 88 ? -13.387 0.936 7.212 1.00 92.12 88 ASN A C 1
ATOM 669 O O . ASN A 1 88 ? -12.298 0.507 6.822 1.00 92.12 88 ASN A O 1
ATOM 673 N N . ALA A 1 89 ? -13.933 0.579 8.363 1.00 92.19 89 ALA A N 1
ATOM 674 C CA . ALA A 1 89 ? -13.272 -0.256 9.343 1.00 92.19 89 ALA A CA 1
ATOM 675 C C . ALA A 1 89 ? -13.110 -1.724 8.876 1.00 92.19 89 ALA A C 1
ATOM 677 O O . ALA A 1 89 ? -12.230 -2.435 9.366 1.00 92.19 89 ALA A O 1
ATOM 678 N N . ASP A 1 90 ? -13.885 -2.188 7.886 1.00 93.25 90 ASP A N 1
ATOM 679 C CA . ASP A 1 90 ? -13.716 -3.534 7.322 1.00 93.25 90 ASP A CA 1
ATOM 680 C C . ASP A 1 90 ? -12.420 -3.664 6.519 1.00 93.25 90 ASP A C 1
ATOM 682 O O . ASP A 1 90 ? -11.799 -4.729 6.520 1.00 93.25 90 ASP A O 1
ATOM 686 N N . VAL A 1 91 ? -11.938 -2.570 5.920 1.00 95.56 91 VAL A N 1
ATOM 687 C CA . VAL A 1 91 ? -10.635 -2.547 5.239 1.00 95.56 91 VAL A CA 1
ATOM 688 C C . VAL A 1 91 ? -9.500 -2.805 6.234 1.00 95.56 91 VAL A C 1
ATOM 690 O O . VAL A 1 91 ? -8.557 -3.526 5.908 1.00 95.56 91 VAL A O 1
ATOM 693 N N . CYS A 1 92 ? -9.616 -2.329 7.481 1.00 95.50 92 CYS A N 1
ATOM 694 C CA . CYS A 1 92 ? -8.627 -2.606 8.526 1.00 95.50 92 CYS A CA 1
ATOM 695 C C . CYS A 1 92 ? -8.441 -4.110 8.777 1.00 95.50 92 CYS A C 1
ATOM 697 O O . CYS A 1 92 ? -7.350 -4.530 9.156 1.00 95.50 92 CYS A O 1
ATOM 699 N N . ARG A 1 93 ? -9.469 -4.945 8.550 1.00 94.12 93 ARG A N 1
ATOM 700 C CA . ARG A 1 93 ? -9.388 -6.402 8.766 1.00 94.12 93 ARG A CA 1
ATOM 701 C C . ARG A 1 93 ? -8.398 -7.092 7.823 1.00 94.12 93 ARG A C 1
ATOM 703 O O . ARG A 1 93 ? -7.939 -8.183 8.142 1.00 94.12 93 ARG A O 1
ATOM 710 N N . ARG A 1 94 ? -8.059 -6.455 6.699 1.00 95.44 94 ARG A N 1
ATOM 711 C CA . ARG A 1 94 ? -7.097 -6.953 5.702 1.00 95.44 94 ARG A CA 1
ATOM 712 C C . ARG A 1 94 ? -5.641 -6.694 6.091 1.00 95.44 94 ARG A C 1
ATOM 714 O O . ARG A 1 94 ? -4.744 -7.269 5.488 1.00 95.44 94 ARG A O 1
ATOM 721 N N . ILE A 1 95 ? -5.406 -5.856 7.102 1.00 95.69 95 ILE A N 1
ATOM 722 C CA . ILE A 1 95 ? -4.066 -5.572 7.617 1.00 95.69 95 ILE A CA 1
ATOM 723 C C . ILE A 1 95 ? -3.529 -6.817 8.326 1.00 95.69 95 ILE A C 1
ATOM 725 O O . ILE A 1 95 ? -4.119 -7.311 9.296 1.00 95.69 95 ILE A O 1
ATOM 729 N N . SER A 1 96 ? -2.380 -7.296 7.860 1.00 94.81 96 SER A N 1
ATOM 730 C CA . SER A 1 96 ? -1.731 -8.505 8.365 1.00 94.81 96 SER A CA 1
ATOM 731 C C . SER A 1 96 ? -1.132 -8.276 9.750 1.00 94.81 96 SER A C 1
ATOM 733 O O . SER A 1 96 ? -1.278 -9.116 10.637 1.00 94.81 96 SER A O 1
ATOM 735 N N . ASN A 1 97 ? -0.490 -7.126 9.972 1.00 94.75 97 ASN A N 1
ATOM 736 C CA . ASN A 1 97 ? 0.077 -6.793 11.273 1.00 94.75 97 ASN A CA 1
ATOM 737 C C . ASN A 1 97 ? -1.015 -6.486 12.316 1.00 94.75 97 ASN A C 1
ATOM 739 O O . ASN A 1 97 ? -1.742 -5.499 12.207 1.00 94.75 97 ASN A O 1
ATOM 743 N N . ASP A 1 98 ? -1.072 -7.286 13.380 1.00 92.69 98 ASP A N 1
ATOM 744 C CA . ASP A 1 98 ? -2.100 -7.183 14.424 1.00 92.69 98 ASP A CA 1
ATOM 745 C C . ASP A 1 98 ? -2.139 -5.822 15.125 1.00 92.69 98 ASP A C 1
ATOM 747 O O . ASP A 1 98 ? -3.218 -5.305 15.417 1.00 92.69 98 ASP A O 1
ATOM 751 N N . LEU A 1 99 ? -0.974 -5.223 15.386 1.00 91.81 99 LEU A N 1
ATOM 752 C CA . LEU A 1 99 ? -0.888 -3.925 16.049 1.00 91.81 99 LEU A CA 1
ATOM 753 C C . LEU A 1 99 ? -1.415 -2.812 15.134 1.00 91.81 99 LEU A C 1
ATOM 755 O O . LEU A 1 99 ? -2.260 -2.025 15.564 1.00 91.81 99 LEU A O 1
ATOM 759 N N . LYS A 1 100 ? -1.001 -2.795 13.860 1.00 93.06 100 LYS A N 1
ATOM 760 C CA . LYS A 1 100 ? -1.523 -1.851 12.855 1.00 93.06 100 LYS A CA 1
ATOM 761 C C . LYS A 1 100 ? -3.024 -2.047 12.629 1.00 93.06 100 LYS A C 1
ATOM 763 O O . LYS A 1 100 ? -3.761 -1.066 12.550 1.00 93.06 100 LYS A O 1
ATOM 768 N N . ARG A 1 101 ? -3.496 -3.297 12.586 1.00 94.00 101 ARG A N 1
ATOM 769 C CA . ARG A 1 101 ? -4.919 -3.633 12.451 1.00 94.00 101 ARG A CA 1
ATOM 770 C C . ARG A 1 101 ? -5.730 -3.086 13.621 1.00 94.00 101 ARG A C 1
ATOM 772 O O . ARG A 1 101 ? -6.706 -2.378 13.395 1.00 94.00 101 ARG A O 1
ATOM 779 N N . LYS A 1 102 ? -5.308 -3.355 14.861 1.00 91.50 102 LYS A N 1
ATOM 780 C CA . LYS A 1 102 ? -5.968 -2.839 16.074 1.00 91.50 102 LYS A CA 1
ATOM 781 C C . LYS A 1 102 ? -6.017 -1.307 16.080 1.00 91.50 102 LYS A C 1
ATOM 783 O O . LYS A 1 102 ? -7.076 -0.740 16.330 1.00 91.50 102 LYS A O 1
ATOM 788 N N . GLN A 1 103 ? -4.912 -0.643 15.736 1.00 92.44 103 GLN A N 1
ATOM 789 C CA . GLN A 1 103 ? -4.854 0.822 15.633 1.00 92.44 103 GLN A CA 1
ATOM 790 C C . GLN A 1 103 ? -5.799 1.374 14.557 1.00 92.44 103 GLN A C 1
ATOM 792 O O . GLN A 1 103 ? -6.495 2.363 14.788 1.00 92.44 103 GLN A O 1
ATOM 797 N N . CYS A 1 104 ? -5.854 0.730 13.391 1.00 94.56 104 CYS A N 1
ATOM 798 C CA . CYS A 1 104 ? -6.772 1.094 12.315 1.00 94.56 104 CYS A CA 1
ATOM 799 C C . CYS A 1 104 ? -8.236 0.975 12.773 1.00 94.56 104 CYS A C 1
ATOM 801 O O . CYS A 1 104 ? -8.996 1.931 12.662 1.00 94.56 104 CYS A O 1
ATOM 803 N N . LEU A 1 105 ? -8.614 -0.147 13.395 1.00 93.19 105 LEU A N 1
ATOM 804 C CA . LEU A 1 105 ? -9.978 -0.370 13.891 1.00 93.19 105 LEU A CA 1
ATOM 805 C C . LEU A 1 105 ? -10.405 0.695 14.915 1.00 93.19 105 LEU A C 1
ATOM 807 O O . LEU A 1 105 ? -11.480 1.277 14.778 1.00 93.19 105 LEU A O 1
ATOM 811 N N . GLN A 1 106 ? -9.529 1.003 15.878 1.00 90.12 106 GLN A N 1
ATOM 812 C CA . GLN A 1 106 ? -9.768 2.035 16.895 1.00 90.12 106 GLN A CA 1
ATOM 813 C C . GLN A 1 106 ? -9.972 3.427 16.286 1.00 90.12 106 GLN A C 1
ATOM 815 O O . GLN A 1 106 ? -10.849 4.172 16.714 1.00 90.12 106 GLN A O 1
ATOM 820 N N . THR A 1 107 ? -9.168 3.785 15.285 1.00 89.12 107 THR A N 1
ATOM 821 C CA . THR A 1 107 ? -9.235 5.106 14.638 1.00 89.12 107 THR A CA 1
ATOM 822 C C . THR A 1 107 ? -10.446 5.251 13.720 1.00 89.12 107 THR A C 1
ATOM 824 O O . THR A 1 107 ? -11.032 6.328 13.672 1.00 89.12 107 THR A O 1
ATOM 827 N N . THR A 1 108 ? -10.878 4.169 13.066 1.00 89.94 108 THR A N 1
ATOM 828 C CA . THR A 1 108 ? -12.126 4.132 12.274 1.00 89.94 108 THR A CA 1
ATOM 829 C C . THR A 1 108 ? -13.406 4.048 13.121 1.00 89.94 108 THR A C 1
ATOM 831 O O . THR A 1 108 ? -14.502 3.932 12.578 1.00 89.94 108 THR A O 1
ATOM 834 N N . GLY A 1 109 ? -13.297 4.108 14.455 1.00 75.12 109 GLY A N 1
ATOM 835 C CA . GLY A 1 109 ? -14.450 4.155 15.357 1.00 75.12 109 GLY A CA 1
ATOM 836 C C . GLY A 1 109 ? -15.238 2.848 15.457 1.00 75.12 109 GLY A C 1
ATOM 837 O O . GLY A 1 109 ? -16.383 2.875 15.905 1.00 75.12 109 GLY A O 1
ATOM 838 N N . MET A 1 110 ? -14.653 1.708 15.063 1.00 68.69 110 MET A N 1
ATOM 839 C CA . MET A 1 110 ? -15.220 0.414 15.436 1.00 68.69 110 MET A CA 1
ATOM 840 C C . MET A 1 110 ? -14.977 0.189 16.932 1.00 68.69 110 MET A C 1
ATOM 842 O O . MET A 1 110 ? -13.840 0.285 17.403 1.00 68.69 110 MET A O 1
ATOM 846 N N . GLU A 1 111 ? -16.034 -0.160 17.669 1.00 55.62 111 GLU A N 1
ATOM 847 C CA . GLU A 1 111 ? -15.896 -0.823 18.963 1.00 55.62 111 GLU A CA 1
ATOM 848 C C . GLU A 1 111 ? -15.174 -2.142 18.695 1.00 55.62 111 GLU A C 1
ATOM 850 O O . GLU A 1 111 ? -15.748 -3.117 18.213 1.00 55.62 111 GLU A O 1
ATOM 855 N N . VAL A 1 112 ? -13.859 -2.145 18.911 1.00 57.91 112 VAL A N 1
ATOM 856 C CA . VAL A 1 112 ? -13.099 -3.384 18.982 1.00 57.91 112 VAL A CA 1
ATOM 857 C C . VAL A 1 112 ? -13.758 -4.163 20.107 1.00 57.91 112 VAL A C 1
ATOM 859 O O . VAL A 1 112 ? -13.649 -3.733 21.253 1.00 57.91 112 VAL A O 1
ATOM 862 N N . GLU A 1 113 ? -14.464 -5.257 19.803 1.00 56.03 113 GLU A N 1
ATOM 863 C CA . GLU A 1 113 ? -14.891 -6.191 20.842 1.00 56.03 113 GLU A CA 1
ATOM 864 C C . GLU A 1 113 ? -13.625 -6.567 21.613 1.00 56.03 113 GLU A C 1
ATOM 866 O O . GLU A 1 113 ? -12.717 -7.227 21.097 1.00 56.03 113 GLU A O 1
ATOM 871 N N . THR A 1 114 ? -13.495 -6.009 22.815 1.00 52.28 114 THR A N 1
ATOM 872 C CA . THR A 1 114 ? -12.331 -6.162 23.675 1.00 52.28 114 THR A CA 1
ATOM 873 C C . THR A 1 114 ? -12.360 -7.582 24.209 1.00 52.28 114 THR A C 1
ATOM 875 O O . THR A 1 114 ? -12.885 -7.848 25.286 1.00 52.28 114 THR A O 1
ATOM 878 N N . GLY A 1 115 ? -11.860 -8.507 23.403 1.00 54.53 115 GLY A N 1
ATOM 879 C CA . GLY A 1 115 ? -11.930 -9.933 23.669 1.00 54.53 115 GLY A CA 1
ATOM 880 C C . GLY A 1 115 ? -10.717 -10.682 23.147 1.00 54.53 115 GLY A C 1
ATOM 881 O O . GLY A 1 115 ? -10.888 -11.794 22.684 1.00 54.53 115 GLY A O 1
ATOM 882 N N . ASP A 1 116 ? -9.528 -10.068 23.170 1.00 52.06 116 ASP A N 1
ATOM 883 C CA . ASP A 1 116 ? -8.247 -10.788 23.246 1.00 52.06 116 ASP A CA 1
ATOM 884 C C . ASP A 1 116 ? -7.100 -9.798 23.540 1.00 52.06 116 ASP A C 1
ATOM 886 O O . ASP A 1 116 ? -6.325 -9.381 22.664 1.00 52.06 116 ASP A O 1
ATOM 890 N N . PHE A 1 117 ? -7.011 -9.356 24.797 1.00 57.84 117 PHE A N 1
ATOM 891 C CA . PHE A 1 117 ? -5.697 -9.060 25.357 1.00 57.84 117 PHE A CA 1
ATOM 892 C C . PHE A 1 117 ? -5.091 -10.408 25.721 1.00 57.84 117 PHE A C 1
ATOM 894 O O . PHE A 1 117 ? -5.191 -10.854 26.860 1.00 57.84 117 PHE A O 1
ATOM 901 N N . GLY A 1 118 ? -4.486 -11.052 24.722 1.00 49.81 118 GLY A N 1
ATOM 902 C CA . GLY A 1 118 ? -3.504 -12.089 24.958 1.00 49.81 118 GLY A CA 1
ATOM 903 C C . GLY A 1 118 ? -2.507 -11.553 25.975 1.00 49.81 118 GLY A C 1
ATOM 904 O O . GLY A 1 118 ? -1.854 -10.528 25.764 1.00 49.81 118 GLY A O 1
ATOM 905 N N . GLU A 1 119 ? -2.507 -12.225 27.110 1.00 47.16 119 GLU A N 1
ATOM 906 C CA . GLU A 1 119 ? -1.709 -12.011 28.297 1.00 47.16 119 GLU A CA 1
ATOM 907 C C . GLU A 1 119 ? -0.232 -11.832 27.916 1.00 47.16 119 GLU A C 1
ATOM 909 O O . GLU A 1 119 ? 0.505 -12.793 27.706 1.00 47.16 119 GLU A O 1
ATOM 914 N N . TYR A 1 120 ? 0.230 -10.585 27.814 1.00 50.81 120 TYR A N 1
ATOM 915 C CA . TYR A 1 120 ? 1.651 -10.309 27.978 1.00 50.81 120 TYR A CA 1
ATOM 916 C C . TYR A 1 120 ? 1.942 -10.434 29.473 1.00 50.81 120 TYR A C 1
ATOM 918 O O . TYR A 1 120 ? 1.928 -9.448 30.209 1.00 50.81 120 TYR A O 1
ATOM 926 N N . ALA A 1 121 ? 2.185 -11.666 29.921 1.00 49.44 121 ALA A N 1
ATOM 927 C CA . ALA A 1 121 ? 2.864 -11.931 31.178 1.00 49.44 121 ALA A CA 1
ATOM 928 C C . ALA A 1 121 ? 4.310 -11.413 31.051 1.00 49.44 121 ALA A C 1
ATOM 930 O O . ALA A 1 121 ? 5.227 -12.131 30.651 1.00 49.44 121 ALA A O 1
ATOM 931 N N . GLY A 1 122 ? 4.490 -10.114 31.300 1.00 46.44 122 GLY A N 1
ATOM 932 C CA . GLY A 1 122 ? 5.784 -9.545 31.659 1.00 46.44 122 GLY A CA 1
ATOM 933 C C . GLY A 1 122 ? 6.203 -10.046 33.048 1.00 46.44 122 GLY A C 1
ATOM 934 O O . GLY A 1 122 ? 5.334 -10.419 33.835 1.00 46.44 122 GLY A O 1
ATOM 935 N N . PRO A 1 123 ? 7.514 -10.108 33.336 1.00 44.22 123 PRO A N 1
ATOM 936 C CA . PRO A 1 123 ? 8.036 -10.726 34.550 1.00 44.22 123 PRO A CA 1
ATOM 937 C C . PRO A 1 123 ? 7.460 -10.066 35.807 1.00 44.22 123 PRO A C 1
ATOM 939 O O . PRO A 1 123 ? 7.366 -8.841 35.888 1.00 44.22 123 PRO A O 1
ATOM 942 N N . GLU A 1 124 ? 7.060 -10.910 36.760 1.00 52.19 124 GLU A N 1
ATOM 943 C CA . GLU A 1 124 ? 6.556 -10.559 38.089 1.00 52.19 124 GLU A CA 1
ATOM 944 C C . GLU A 1 124 ? 7.645 -9.912 38.956 1.00 52.19 124 GLU A C 1
ATOM 946 O O . GLU A 1 124 ? 8.075 -10.477 39.958 1.00 52.19 124 GLU A O 1
ATOM 951 N N . ASP A 1 125 ? 8.063 -8.701 38.607 1.00 45.34 125 ASP A N 1
ATOM 952 C CA . ASP A 1 125 ? 8.954 -7.911 39.445 1.00 45.34 125 ASP A CA 1
ATOM 953 C C . ASP A 1 125 ? 8.196 -6.641 39.835 1.00 45.34 125 ASP A C 1
ATOM 955 O O . ASP A 1 125 ? 7.981 -5.730 39.034 1.00 45.34 125 ASP A O 1
ATOM 959 N N . GLY A 1 126 ? 7.683 -6.667 41.066 1.00 54.28 126 GLY A N 1
ATOM 960 C CA . GLY A 1 126 ? 6.751 -5.690 41.601 1.00 54.28 126 GLY A CA 1
ATOM 961 C C . GLY A 1 126 ? 7.266 -4.256 41.598 1.00 54.28 126 GLY A C 1
ATOM 962 O O . GLY A 1 126 ? 8.444 -3.996 41.791 1.00 54.28 126 GLY A O 1
ATOM 963 N N . ASP A 1 127 ? 6.332 -3.333 41.402 1.00 48.16 127 ASP A N 1
ATOM 964 C CA . ASP A 1 127 ? 6.042 -2.246 42.333 1.00 48.16 127 ASP A CA 1
ATOM 965 C C . ASP A 1 127 ? 4.744 -1.567 41.876 1.00 48.16 127 ASP A C 1
ATOM 967 O O . ASP A 1 127 ? 4.537 -1.262 40.700 1.00 48.16 127 ASP A O 1
ATOM 971 N N . GLY A 1 128 ? 3.809 -1.437 42.817 1.00 49.84 128 GLY A N 1
ATOM 972 C CA . GLY A 1 128 ? 2.416 -1.123 42.543 1.00 49.84 128 GLY A CA 1
ATOM 973 C C . GLY A 1 128 ? 2.162 0.264 41.963 1.00 49.84 128 GLY A C 1
ATOM 974 O O . GLY A 1 128 ? 2.797 1.244 42.338 1.00 49.84 128 GLY A O 1
ATOM 975 N N . TRP A 1 129 ? 1.112 0.339 41.145 1.00 46.81 129 TRP A N 1
ATOM 976 C CA . TRP A 1 129 ? 0.328 1.550 40.933 1.00 46.81 129 TRP A CA 1
ATOM 977 C C . TRP A 1 129 ? -1.156 1.190 40.974 1.00 46.81 129 TRP A C 1
ATOM 979 O O . TRP A 1 129 ? -1.577 0.111 40.569 1.00 46.81 129 TRP A O 1
ATOM 989 N N . MET A 1 130 ? -1.903 2.086 41.603 1.00 42.72 130 MET A N 1
ATOM 990 C CA . MET A 1 130 ? -3.197 1.864 42.228 1.00 42.72 130 MET A CA 1
ATOM 991 C C . MET A 1 130 ? -4.277 1.398 41.249 1.00 42.72 130 MET A C 1
ATOM 993 O O . MET A 1 130 ? -4.445 1.961 40.168 1.00 42.72 130 MET A O 1
ATOM 997 N N . ALA A 1 131 ? -5.073 0.426 41.698 1.00 45.47 131 ALA A N 1
ATOM 998 C CA . ALA A 1 131 ? -6.401 0.185 41.161 1.00 45.47 131 ALA A CA 1
ATOM 999 C C . ALA A 1 131 ? -7.178 1.509 41.182 1.00 45.47 131 ALA A C 1
ATOM 1001 O O . ALA A 1 131 ? -7.341 2.127 42.237 1.00 45.47 131 ALA A O 1
ATOM 1002 N N . SER A 1 132 ? -7.626 1.956 40.010 1.00 53.03 132 SER A N 1
ATOM 1003 C CA . SER A 1 132 ? -8.627 3.014 39.929 1.00 53.03 132 SER A CA 1
ATOM 1004 C C . SER A 1 132 ? -9.927 2.409 40.432 1.00 53.03 132 SER A C 1
ATOM 1006 O O . SER A 1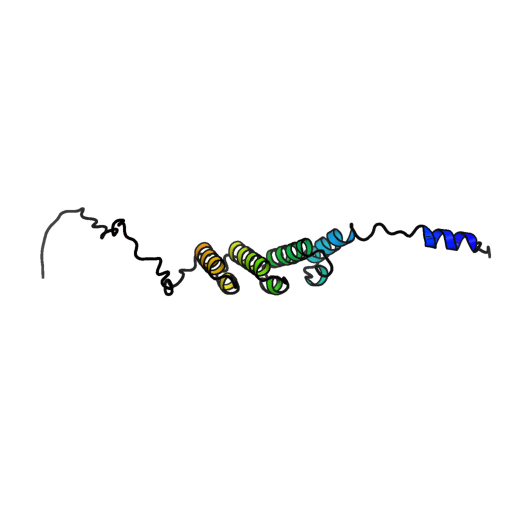 132 ? -10.568 1.628 39.732 1.00 53.03 132 SER A O 1
ATOM 1008 N N . GLY A 1 133 ? -10.211 2.697 41.700 1.00 44.97 133 GLY A N 1
ATOM 1009 C CA . GLY A 1 133 ? -11.450 2.354 42.363 1.00 44.97 133 GLY A CA 1
ATOM 1010 C C . GLY A 1 133 ? -12.651 2.996 41.685 1.00 44.97 133 GLY A C 1
ATOM 1011 O O . GLY A 1 133 ? -12.540 3.955 40.915 1.00 44.97 133 GLY A O 1
ATOM 1012 N N . ASP A 1 134 ? -13.793 2.413 42.006 1.00 45.22 134 ASP A N 1
ATOM 1013 C CA . ASP A 1 134 ? -15.129 2.868 41.671 1.00 45.22 134 ASP A CA 1
ATOM 1014 C C . ASP A 1 134 ? -15.254 4.393 41.816 1.00 45.22 134 ASP A C 1
ATOM 1016 O O . ASP A 1 134 ? -14.978 4.967 42.873 1.00 45.22 134 ASP A O 1
ATOM 1020 N N . ILE A 1 135 ? -15.673 5.064 40.742 1.00 52.03 135 ILE A N 1
ATOM 1021 C CA . ILE A 1 135 ? -16.065 6.471 40.802 1.00 52.03 135 ILE A CA 1
ATOM 1022 C C . ILE A 1 135 ? -17.442 6.511 41.469 1.00 52.03 135 ILE A C 1
ATOM 1024 O O . ILE A 1 135 ? -18.476 6.363 40.820 1.00 52.03 135 ILE A O 1
ATOM 1028 N N . ASP A 1 136 ? -17.427 6.685 42.787 1.00 40.47 136 ASP A N 1
ATOM 1029 C CA . ASP A 1 136 ? -18.587 7.043 43.594 1.00 40.47 136 ASP A CA 1
ATOM 1030 C C . ASP A 1 136 ? -18.938 8.519 43.335 1.00 40.47 136 ASP A C 1
ATOM 1032 O O . ASP A 1 136 ? -18.220 9.435 43.742 1.00 40.47 136 ASP A O 1
ATOM 1036 N N . PHE A 1 137 ? -20.038 8.757 42.618 1.00 41.53 137 PHE A N 1
ATOM 1037 C CA . PHE A 1 137 ? -20.641 10.080 42.453 1.00 41.53 137 PHE A CA 1
ATOM 1038 C C . PHE A 1 137 ? -21.673 10.287 43.573 1.00 41.53 137 PHE A C 1
ATOM 1040 O O . PHE A 1 137 ? -22.884 10.302 43.350 1.00 41.53 137 PHE A O 1
ATOM 1047 N N . SER A 1 138 ? -21.200 10.418 44.813 1.00 45.31 138 SER A N 1
ATOM 1048 C CA . SER A 1 138 ? -22.047 10.813 45.936 1.00 45.31 138 SER A CA 1
ATOM 1049 C C . SER A 1 138 ? -22.264 12.328 45.924 1.00 45.31 138 SER A C 1
ATOM 1051 O O . SER A 1 138 ? -21.414 13.124 46.319 1.00 45.31 138 SER A O 1
ATOM 1053 N N . GLY A 1 139 ? -23.455 12.725 45.475 1.00 38.75 139 GLY A N 1
ATOM 1054 C CA . GLY A 1 139 ? -23.926 14.102 45.535 1.00 38.75 139 GLY A CA 1
ATOM 1055 C C . GLY A 1 139 ? -25.366 14.250 45.061 1.00 38.75 139 GLY A C 1
ATOM 1056 O O . GLY A 1 139 ? -25.584 14.757 43.977 1.00 38.75 139 GLY A O 1
ATOM 1057 N N . GLU A 1 140 ? -26.346 13.795 45.848 1.00 40.25 140 GLU A N 1
ATOM 1058 C CA . GLU A 1 140 ? -27.363 14.700 46.402 1.00 40.25 140 GLU A CA 1
ATOM 1059 C C . GLU A 1 140 ? -28.350 13.997 47.343 1.00 40.25 140 GLU A C 1
ATOM 1061 O O . GLU A 1 140 ? -28.791 12.865 47.165 1.00 40.25 140 GLU A O 1
ATOM 1066 N N . LEU A 1 141 ? -28.632 14.730 48.414 1.00 45.62 141 LEU A N 1
ATOM 1067 C CA . LEU A 1 141 ? -29.554 14.448 49.497 1.00 45.62 141 LEU A CA 1
ATOM 1068 C C . LEU A 1 141 ? -30.998 14.359 48.982 1.00 45.62 141 LEU A C 1
ATOM 1070 O O . LEU A 1 141 ? -31.459 15.295 48.340 1.00 45.62 141 LEU A O 1
ATOM 1074 N N . ALA A 1 142 ? -31.739 13.321 49.382 1.00 39.44 142 ALA A N 1
ATOM 1075 C CA . ALA A 1 142 ? -32.976 13.439 50.173 1.00 39.44 142 ALA A CA 1
ATOM 1076 C C . ALA A 1 142 ? -33.885 12.204 50.020 1.00 39.44 142 ALA A C 1
ATOM 1078 O O . ALA A 1 142 ? -34.450 11.960 48.967 1.00 39.44 142 ALA A O 1
ATOM 1079 N N . GLY A 1 143 ? -34.091 11.502 51.138 1.00 38.03 143 GLY A N 1
ATOM 1080 C CA . GLY A 1 143 ? -35.427 11.207 51.662 1.00 38.03 143 GLY A CA 1
ATOM 1081 C C . GLY A 1 143 ? -36.391 10.298 50.882 1.00 38.03 143 GLY A C 1
ATOM 1082 O O . GLY A 1 143 ? -36.938 10.675 49.858 1.00 38.03 143 GLY A O 1
ATOM 1083 N N . ALA A 1 144 ? -36.787 9.237 51.592 1.00 40.66 144 ALA A N 1
ATOM 1084 C CA . ALA A 1 144 ? -38.155 8.716 51.707 1.00 40.66 144 ALA A CA 1
ATOM 1085 C C . ALA A 1 144 ? -38.599 7.535 50.812 1.00 40.66 144 ALA A C 1
ATOM 1087 O O . ALA A 1 144 ? -38.852 7.662 49.623 1.00 40.66 144 ALA A O 1
ATOM 1088 N N . PHE A 1 145 ? -38.897 6.453 51.544 1.00 43.25 145 PHE A N 1
ATOM 1089 C CA . PHE A 1 145 ? -40.027 5.527 51.393 1.00 43.25 145 PHE A CA 1
ATOM 1090 C C . PHE A 1 145 ? -39.928 4.341 50.419 1.00 43.25 145 PHE A C 1
ATOM 1092 O O . PHE A 1 145 ? -40.178 4.437 49.224 1.00 43.25 145 PHE A O 1
ATOM 1099 N N . GLN A 1 146 ? -39.705 3.174 51.038 1.00 43.56 146 GLN A N 1
ATOM 1100 C CA . GLN A 1 146 ? -40.212 1.865 50.621 1.00 43.56 146 GLN A CA 1
ATOM 1101 C C . GLN A 1 146 ? -41.735 1.877 50.423 1.00 43.56 146 GLN A C 1
ATOM 1103 O O . GLN A 1 146 ? -42.462 2.382 51.285 1.00 43.56 146 GLN A O 1
ATOM 1108 N N . GLN A 1 147 ? -42.190 1.199 49.368 1.00 54.75 147 GLN A N 1
ATOM 1109 C CA . GLN A 1 147 ? -43.308 0.250 49.416 1.00 54.75 147 GLN A CA 1
ATOM 1110 C C . GLN A 1 147 ? -42.910 -1.005 48.646 1.00 54.75 147 GLN A C 1
ATOM 1112 O O . GLN A 1 147 ? -42.275 -0.846 47.579 1.00 54.75 147 GLN A O 1
#

pLDDT: mean 75.16, std 21.7, range [38.03, 97.62]

Sequence (147 aa):
MKAIPLSLALLVFFAGCTAEDFENNNKAFNDALSQNDPSKCLGMTENTMYLCYQALALQMQDPDICDMIGTYEQSDACFQTIALSTNNADVCRRISNDLKRKQCLQTTGMEVETGDFGEYAGPEDGDGWMASGDIDFSGELAGAFQQ

Secondary structure (DSSP, 8-state):
-PPPPHHHHHHHHHS-----HHHHHHHHHHHHHHHT-GGGGTTS-HHHHHHHHHHHHHHHT-GGGGGG-SSHHHHHHHHHHHHHHHT-HHHHTT-SSHHHHHHHHHHTT--------------------------------------

Radius of gyration: 30.17 Å; chains: 1; bounding box: 69×27×111 Å

Foldseek 3Di:
DDDDDPVVVVVVVPVPPDPPPPVQLVVLLVCCQVVLNLVSLPPDPLVSSLVSLLVSCQSVLPLVSLVVRPDLVSSLVSLLVSCLSVLPLVSLVVRPDPVSSVVSNVNSPHPPPPDDPPDPPDDPDDDDDDDPDDPDPDDDDDDDDDD

=== Feature glossary ===
Feature key, reading from the visual/contextual features back to the raw sequence:

Rendered structure images. Six rendered views show the 3D structure from the faces of a cube — i.e. along ±x, ±y, ±z. Rendering representation is drawn randomly per protein from cartoon (secondary-structure ribbons), sticks (backbone bonds), or molecular surface; coloring is either N→C rainbow (blue at the N-terminus through red at the C-terminus) or one color per chain.

Contact-map, Ramachandran, and PAE plots. The contact map is a binary N×N matrix image: pixel (i, j) is dark where Cα_i and Cα_j are within 8 Å and |i−j|>4. Because the |i−j|>4 filter removes local helical contacts, off-diagonal stripes parallel to the main diagonal indicate parallel β-sheets; stripes perpendicular to it indicate antiparallel β-sheets. The Ramachandran plot scatters every residue's (φ, ψ) pair against the sterically allowed regions. The PAE heatmap renders the predicted-aligned-error matrix.

InterPro / GO / CATH / organism. Database cross-references. InterPro integrates a dozen domain/family signature databases into unified entries with residue-range hits. GO terms attach function/process/location labels with evidence codes. CATH codes position the fold in a four-level structural taxonomy. Organism is the NCBI-taxonomy species name.

Nearest PDB structures. The Foldseek neighbor list gives the closest experimentally determined structures in the PDB, ranked by structural alignment. TM-score near 1 means near-identical fold; near 0.3 means only rough topology match. This is how one finds what a novel AlphaFold prediction most resembles in the solved-structure universe.

Predicted aligned error. PAE(i, j) answers: if I align the predicted and true structures on residue i, how far off (in Å) do I expect residue j to be? A block-diagonal PAE matrix with low values on the blocks and high values off-diagonal is the signature of a multi-domain protein with confidently predicted domains but uncertain inter-domain orientation.

Solvent-accessible surface area. Accessible surface area quantifies burial. A residue with SASA near zero is packed into the hydrophobic core; one with SASA >100 Å² sits on the surface. Computed here via the Shrake–Rupley numerical algorithm with a 1.4 Å probe.

B-factor. B-factor (Debye–Waller factor) reflects atomic displacement in the crystal lattice. It is an experimental observable (units Å²), not a prediction; low values mean the atom is pinned down, high values mean it moves or is heterogeneous across the crystal.

pLDDT. For AlphaFold models, the B-factor field carries pLDDT — the model's own estimate of local accuracy on a 0–100 scale. Regions with pLDDT<50 should be treated as essentially unmodeled; they often correspond to intrinsically disordered segments.

Backbone torsions (φ/ψ). φ (phi) and ψ (psi) are the two rotatable backbone dihedrals per residue: φ is the C(i-1)–N–Cα–C torsion, ψ is the N–Cα–C–N(i+1) torsion, both in degrees on (−180°, 180°]. α-helical residues cluster near (−60°, −45°); β-strand residues near (−120°, +130°). A Ramachandran plot is simply a scatter of (φ, ψ) for every residue.

Radius of gyration, Cα contacts, bounding box. Radius of gyration (Rg) is the root-mean-square distance of Cα atoms from their centroid — a single number for overall size and compactness. A globular domain of N residues has Rg ≈ 2.2·N^0.38 Å; an extended or disordered chain has a much larger Rg. The Cα contact count is the number of residue pairs whose Cα atoms are within 8 Å and are more than four positions apart in sequence — a standard proxy for tertiary packing density. The bounding box is the smallest axis-aligned box enclosing all Cα atoms.

Secondary structure (3-state, P-SEA). Three-state secondary structure (P-SEA) collapses the eight DSSP classes into helix (a), strand (b), and coil (c). P-SEA assigns these from Cα geometry alone — distances and angles — without requiring backbone oxygens, so it works on any Cα trace.

Secondary structure (8-state, DSSP). DSSP 8-state secondary structure assigns each residue one of H (α-helix), G (3₁₀-helix), I (π-helix), E (extended β-strand), B (isolated β-bridge), T (hydrogen-bonded turn), S (bend), or '-' (coil). The assignment is computed from backbone hydrogen-bond geometry via the Kabsch–Sander algorithm.

Foldseek 3Di. A 3Di character summarizes, for each residue, the relative orientation of the Cα frame of its nearest spatial neighbor. Because it encodes fold topology rather than chemistry, 3Di alignments detect remote structural similarity that sequence alignment misses.

mmCIF coordinates. The mmCIF block holds the 3D Cartesian coordinates of each backbone atom (N, Cα, C, O) in ångströms. mmCIF is the PDB's canonical archive format — a tagged-loop text representation of the atomic model.

Sequence. Sequence gives the chain of amino acids in standard one-letter code (A=alanine, C=cysteine, …, Y=tyrosine), read N→C. It is the only feature that is directly encoded by the gene; all structural features are derived from the folded form of this sequence.